Protein AF-A0A6H9XEW0-F1 (afdb_monomer_lite)

Foldseek 3Di:
DPVLLVLLQVLLVVLVVVVVCCVVPVDAFPPPNPVRRVVVVVLVVLSVLLSVLSVVLSPDDPPDPCNVVSLLSSLVSLQVSLVVQCVVCVVPVVVDDVVSNVSSVCSNVSSVVSVVVVVVVPDPPPPPD

Sequence (129 aa):
MCIRKALLVGTDLGLLGYWTLSLIGVITVGAHDATLHTWNWSFVPLDLAAIILGLAWSFTPQRHQLSQPLQITALAFTHAAGLMAISFFAQQPAEWGISWWLVNLWLMLLPIGLATHQFLCLRPAGEQK

pLDDT: mean 88.35, std 12.41, range [38.09, 97.38]

Structure (mmCIF, N/CA/C/O backbone):
data_AF-A0A6H9XEW0-F1
#
_entry.id   AF-A0A6H9XEW0-F1
#
loop_
_atom_site.group_PDB
_atom_site.id
_atom_site.type_symbol
_atom_site.label_atom_id
_atom_site.label_alt_id
_atom_site.label_comp_id
_atom_site.label_asym_id
_atom_site.label_entity_id
_atom_site.label_seq_id
_atom_site.pdbx_PDB_ins_code
_atom_site.Cartn_x
_atom_site.Cartn_y
_atom_site.Cartn_z
_atom_site.occupancy
_atom_site.B_iso_or_equiv
_atom_site.auth_seq_id
_atom_site.auth_comp_id
_atom_site.auth_asym_id
_atom_site.auth_atom_id
_atom_site.pdbx_PDB_model_num
ATOM 1 N N . MET A 1 1 ? -21.114 -1.798 5.024 1.00 57.69 1 MET A N 1
ATOM 2 C CA . MET A 1 1 ? -19.729 -1.537 5.488 1.00 57.69 1 MET A CA 1
ATOM 3 C C . MET A 1 1 ? -19.562 -0.039 5.701 1.00 57.69 1 MET A C 1
ATOM 5 O O . MET A 1 1 ? -20.074 0.717 4.889 1.00 57.69 1 MET A O 1
ATOM 9 N N . CYS A 1 2 ? -18.886 0.405 6.765 1.00 78.62 2 CYS A N 1
ATOM 10 C CA . CYS A 1 2 ? -18.501 1.817 6.895 1.00 78.62 2 CYS A CA 1
ATOM 11 C C . CYS A 1 2 ? -17.526 2.172 5.756 1.00 78.62 2 CYS A C 1
ATOM 13 O O . CYS A 1 2 ? -16.656 1.355 5.450 1.00 78.62 2 CYS A O 1
ATOM 15 N N . ILE A 1 3 ? -17.645 3.357 5.147 1.00 85.19 3 ILE A N 1
ATOM 16 C CA . ILE A 1 3 ? -16.851 3.765 3.969 1.00 85.19 3 ILE A CA 1
ATOM 17 C C . ILE A 1 3 ? -15.336 3.583 4.172 1.00 85.19 3 ILE A C 1
ATOM 19 O O . ILE A 1 3 ? -14.635 3.139 3.273 1.00 85.19 3 ILE A O 1
ATOM 23 N N . ARG A 1 4 ? -14.846 3.797 5.400 1.00 84.81 4 ARG A N 1
ATOM 24 C CA . ARG A 1 4 ? -13.438 3.605 5.790 1.00 84.81 4 ARG A CA 1
ATOM 25 C C . ARG A 1 4 ? -12.965 2.156 5.640 1.00 84.81 4 ARG A C 1
ATOM 27 O O . ARG A 1 4 ? -11.872 1.918 5.145 1.00 84.81 4 ARG A O 1
ATOM 34 N N . LYS A 1 5 ? -13.799 1.195 6.057 1.00 86.94 5 LYS A N 1
ATOM 35 C CA . LYS A 1 5 ? -13.507 -0.238 5.904 1.00 86.94 5 LYS A CA 1
ATOM 36 C C . LYS A 1 5 ? -13.511 -0.630 4.430 1.00 86.94 5 LYS A C 1
ATOM 38 O O . LYS A 1 5 ? -12.626 -1.354 4.006 1.00 86.94 5 LYS A O 1
ATOM 43 N N . ALA A 1 6 ? -14.467 -0.112 3.656 1.00 89.88 6 ALA A N 1
ATOM 44 C CA . ALA A 1 6 ? -14.538 -0.383 2.222 1.00 89.88 6 ALA A CA 1
ATOM 45 C C . ALA A 1 6 ? -13.296 0.131 1.474 1.00 89.88 6 ALA A C 1
ATOM 47 O O . ALA A 1 6 ? -12.739 -0.591 0.657 1.00 89.88 6 ALA A O 1
ATOM 48 N N . LEU A 1 7 ? -12.832 1.343 1.794 1.00 93.31 7 LEU A N 1
ATOM 49 C CA . LEU A 1 7 ? -11.634 1.928 1.191 1.00 93.31 7 LEU A CA 1
ATOM 50 C C . LEU A 1 7 ? -10.355 1.143 1.517 1.00 93.31 7 LEU A C 1
ATOM 52 O O . LEU A 1 7 ? -9.552 0.893 0.619 1.00 93.31 7 LEU A O 1
ATOM 56 N N . LEU A 1 8 ? -10.172 0.739 2.781 1.00 92.38 8 LEU A N 1
ATOM 57 C CA . LEU A 1 8 ? -8.993 -0.036 3.168 1.00 92.38 8 LEU A CA 1
ATOM 58 C C . LEU A 1 8 ? -9.021 -1.435 2.544 1.00 92.38 8 LEU A C 1
ATOM 60 O O . LEU A 1 8 ? -8.062 -1.812 1.891 1.00 92.38 8 LEU A O 1
ATOM 64 N N . VAL A 1 9 ? -10.154 -2.143 2.618 1.00 94.19 9 VAL A N 1
ATOM 65 C CA . VAL A 1 9 ? -10.303 -3.465 1.984 1.00 94.19 9 VAL A CA 1
ATOM 66 C C . VAL A 1 9 ? -10.102 -3.384 0.471 1.00 94.19 9 VAL A C 1
ATOM 68 O O . VAL A 1 9 ? -9.452 -4.248 -0.102 1.00 94.19 9 VAL A O 1
ATOM 71 N N . GLY A 1 10 ? -10.621 -2.348 -0.192 1.00 95.69 10 GLY A N 1
ATOM 72 C CA . GLY A 1 10 ? -10.372 -2.136 -1.620 1.00 95.69 10 GLY A CA 1
ATOM 73 C C . GLY A 1 10 ? -8.884 -1.953 -1.933 1.00 95.69 10 GLY A C 1
ATOM 74 O O . GLY A 1 10 ? -8.400 -2.476 -2.933 1.00 95.69 10 GLY A O 1
ATOM 75 N N . THR A 1 11 ? -8.153 -1.269 -1.051 1.00 95.88 11 THR A N 1
ATOM 76 C CA . THR A 1 11 ? -6.697 -1.096 -1.160 1.00 95.88 11 THR A CA 1
ATOM 77 C C . THR A 1 11 ? -5.962 -2.422 -0.938 1.00 95.88 11 THR A C 1
ATOM 79 O O . THR A 1 11 ? -5.121 -2.788 -1.757 1.00 95.88 11 THR A O 1
ATOM 82 N N . ASP A 1 12 ? -6.337 -3.186 0.092 1.00 95.94 12 ASP A N 1
ATOM 83 C CA . ASP A 1 12 ? -5.765 -4.503 0.405 1.00 95.94 12 ASP A CA 1
ATOM 84 C C . ASP A 1 12 ? -5.967 -5.497 -0.750 1.00 95.94 12 ASP A C 1
ATOM 86 O O . ASP A 1 12 ? -5.046 -6.213 -1.141 1.00 95.94 12 ASP A O 1
ATOM 90 N N . LEU A 1 13 ? -7.164 -5.516 -1.347 1.00 96.31 13 LEU A N 1
ATOM 91 C CA . LEU A 1 13 ? -7.467 -6.345 -2.516 1.00 96.31 13 LEU A CA 1
ATOM 92 C C . LEU A 1 13 ? -6.669 -5.911 -3.751 1.00 96.31 13 LEU A C 1
ATOM 94 O O . LEU A 1 13 ? -6.247 -6.763 -4.531 1.00 96.31 13 LEU A O 1
ATOM 98 N N . GLY A 1 14 ? -6.438 -4.607 -3.921 1.00 95.50 14 GLY A N 1
ATOM 99 C CA . GLY A 1 14 ? -5.577 -4.073 -4.976 1.00 95.50 14 GLY A CA 1
ATOM 100 C C . GLY A 1 14 ? -4.128 -4.546 -4.837 1.00 95.50 14 GLY A C 1
ATOM 101 O O . GLY A 1 14 ? -3.559 -5.045 -5.807 1.00 95.50 14 GLY A O 1
ATOM 102 N N . LEU A 1 15 ? -3.558 -4.461 -3.630 1.00 95.56 15 LEU A N 1
ATOM 103 C CA . LEU A 1 15 ? -2.213 -4.967 -3.331 1.00 95.56 15 LEU A CA 1
ATOM 104 C C . LEU A 1 15 ? -2.118 -6.481 -3.533 1.00 95.56 15 LEU A C 1
ATOM 106 O O . LEU A 1 15 ? -1.187 -6.966 -4.174 1.00 95.56 15 LEU A O 1
ATOM 110 N N . LEU A 1 16 ? -3.104 -7.237 -3.045 1.00 96.19 16 LEU A N 1
ATOM 111 C CA . LEU A 1 16 ? -3.146 -8.685 -3.236 1.00 96.19 16 LEU A CA 1
ATOM 112 C C . LEU A 1 16 ? -3.223 -9.052 -4.725 1.00 96.19 16 LEU A C 1
ATOM 114 O O . LEU A 1 16 ? -2.540 -9.974 -5.172 1.00 96.19 16 LEU A O 1
ATOM 118 N N . GLY A 1 17 ? -4.018 -8.315 -5.503 1.00 96.25 17 GLY A N 1
ATOM 119 C CA . GLY A 1 17 ? -4.101 -8.462 -6.954 1.00 96.25 17 GLY A CA 1
ATOM 120 C C . GLY A 1 17 ? -2.766 -8.178 -7.639 1.00 96.25 17 GLY A C 1
ATOM 121 O O . GLY A 1 17 ? -2.306 -9.000 -8.430 1.00 96.25 17 GLY A O 1
ATOM 122 N N . TYR A 1 18 ? -2.106 -7.071 -7.291 1.00 95.12 18 TYR A N 1
ATOM 123 C CA . TYR A 1 18 ? -0.773 -6.729 -7.792 1.00 95.12 18 TYR A CA 1
ATOM 124 C C . TYR A 1 18 ? 0.247 -7.843 -7.530 1.00 95.12 18 TYR A C 1
ATOM 126 O O . TYR A 1 18 ? 0.928 -8.285 -8.458 1.00 95.12 18 TYR A O 1
ATOM 134 N N . TRP A 1 19 ? 0.314 -8.347 -6.296 1.00 96.31 19 TRP A N 1
ATOM 135 C CA . TRP A 1 19 ? 1.245 -9.414 -5.934 1.00 96.31 19 TRP A CA 1
ATOM 136 C C . TRP A 1 19 ? 0.912 -10.740 -6.604 1.00 96.31 19 TRP A C 1
ATOM 138 O O . TRP A 1 19 ? 1.820 -11.442 -7.037 1.00 96.31 19 TRP A O 1
ATOM 148 N N . THR A 1 20 ? -0.373 -11.058 -6.767 1.00 95.75 20 THR A N 1
ATOM 149 C CA . THR A 1 20 ? -0.806 -12.253 -7.503 1.00 95.75 20 THR A CA 1
ATOM 150 C C . THR A 1 20 ? -0.364 -12.177 -8.962 1.00 95.75 20 THR A C 1
ATOM 152 O O . THR A 1 20 ? 0.235 -13.123 -9.465 1.00 95.75 20 THR A O 1
ATOM 155 N N . LEU A 1 21 ? -0.602 -11.042 -9.629 1.00 95.50 21 LEU A N 1
ATOM 156 C CA . LEU A 1 21 ? -0.182 -10.809 -11.015 1.00 95.50 21 LEU A CA 1
ATOM 157 C C . LEU A 1 21 ? 1.344 -10.787 -11.162 1.00 95.50 21 LEU A C 1
ATOM 159 O O . LEU A 1 21 ? 1.863 -11.247 -12.179 1.00 95.50 21 LEU A O 1
ATOM 163 N N . SER A 1 22 ? 2.056 -10.290 -10.151 1.00 93.00 22 SER A N 1
ATOM 164 C CA . SER A 1 22 ? 3.520 -10.285 -10.122 1.00 93.00 22 SER A CA 1
ATOM 165 C C . SER A 1 22 ? 4.098 -11.688 -9.944 1.00 93.00 22 SER A C 1
ATOM 167 O O . SER A 1 22 ? 5.040 -12.063 -10.637 1.00 93.00 22 SER A O 1
ATOM 169 N N . LEU A 1 23 ? 3.490 -12.502 -9.077 1.00 92.81 23 LEU A N 1
ATOM 170 C CA . LEU A 1 23 ? 3.903 -13.881 -8.817 1.00 92.81 23 LEU A CA 1
ATOM 171 C C . LEU A 1 23 ? 3.755 -14.777 -10.053 1.00 92.81 23 LEU A C 1
ATOM 173 O O . LEU A 1 23 ? 4.615 -15.615 -10.304 1.00 92.81 23 LEU A O 1
ATOM 177 N N . ILE A 1 24 ? 2.685 -14.595 -10.834 1.00 94.69 24 ILE A N 1
ATOM 178 C CA . ILE A 1 24 ? 2.465 -15.346 -12.082 1.00 94.69 24 ILE A CA 1
ATOM 179 C C . ILE A 1 24 ? 3.211 -14.750 -13.289 1.00 94.69 24 ILE A C 1
ATOM 181 O O . ILE A 1 24 ? 3.063 -15.252 -14.401 1.00 94.69 24 ILE A O 1
ATOM 185 N N . GLY A 1 25 ? 3.988 -13.679 -13.094 1.00 90.69 25 GLY A N 1
ATOM 186 C CA . GLY A 1 25 ? 4.802 -13.055 -14.140 1.00 90.69 25 GLY A CA 1
ATOM 187 C C . GLY A 1 25 ? 4.029 -12.206 -15.154 1.00 90.69 25 GLY A C 1
ATOM 188 O O . GLY A 1 25 ? 4.565 -11.898 -16.213 1.00 90.69 25 GLY A O 1
ATOM 189 N N . VAL A 1 26 ? 2.782 -11.816 -14.863 1.00 93.25 26 VAL A N 1
ATOM 190 C CA . VAL A 1 26 ? 2.005 -10.902 -15.727 1.00 93.25 26 VAL A CA 1
ATOM 191 C C . VAL A 1 26 ? 2.474 -9.459 -15.557 1.00 93.25 26 VAL A C 1
ATOM 193 O O . VAL A 1 26 ? 2.568 -8.716 -16.531 1.00 93.25 26 VAL A O 1
ATOM 196 N N . ILE A 1 27 ? 2.777 -9.060 -14.321 1.00 89.25 27 ILE A N 1
ATOM 197 C CA . ILE A 1 27 ? 3.413 -7.778 -14.015 1.00 89.25 27 ILE A CA 1
ATOM 198 C C . ILE A 1 27 ? 4.840 -8.078 -13.571 1.00 89.25 27 ILE A C 1
ATOM 200 O O . ILE A 1 27 ? 5.066 -8.910 -12.701 1.00 89.25 27 ILE A O 1
ATOM 204 N N . THR A 1 28 ? 5.833 -7.426 -14.164 1.00 87.38 28 THR A N 1
ATOM 205 C CA . THR A 1 28 ? 7.226 -7.610 -13.747 1.00 87.38 28 THR A CA 1
ATOM 206 C C . THR A 1 28 ? 7.918 -6.266 -13.690 1.00 87.38 28 THR A C 1
ATOM 208 O O . THR A 1 28 ? 8.063 -5.577 -14.698 1.00 87.38 28 THR A O 1
ATOM 211 N N . VAL A 1 29 ? 8.349 -5.895 -12.489 1.00 85.62 29 VAL A N 1
ATOM 212 C CA . VAL A 1 29 ? 9.165 -4.708 -12.245 1.00 85.62 29 VAL A CA 1
ATOM 213 C C . VAL A 1 29 ? 10.629 -5.135 -12.293 1.00 85.62 29 VAL A C 1
ATOM 215 O O . VAL A 1 29 ? 11.013 -6.079 -11.607 1.00 85.62 29 VAL A O 1
ATOM 218 N N . GLY A 1 30 ? 11.436 -4.476 -13.128 1.00 83.44 30 GLY A N 1
ATOM 219 C CA . GLY A 1 30 ? 12.852 -4.824 -13.285 1.00 83.44 30 GLY A CA 1
ATOM 220 C C . GLY A 1 30 ? 13.110 -6.114 -14.070 1.00 83.44 30 GLY A C 1
ATOM 221 O O . GLY A 1 30 ? 14.041 -6.840 -13.750 1.00 83.44 30 GLY A O 1
ATOM 222 N N . ALA A 1 31 ? 12.330 -6.411 -15.117 1.00 81.81 31 ALA A N 1
ATOM 223 C CA . ALA A 1 31 ? 12.519 -7.626 -15.931 1.00 81.81 31 ALA A CA 1
ATOM 224 C C . ALA A 1 31 ? 13.953 -7.797 -16.486 1.00 81.81 31 ALA A C 1
ATOM 226 O O . ALA A 1 31 ? 14.422 -8.920 -16.659 1.00 81.81 31 ALA A O 1
ATOM 227 N N . HIS A 1 32 ? 14.657 -6.688 -16.734 1.00 86.56 32 HIS A N 1
ATOM 228 C CA . HIS A 1 32 ? 16.056 -6.666 -17.182 1.00 86.56 32 HIS A CA 1
ATOM 229 C C . HIS A 1 32 ? 17.016 -6.055 -16.147 1.00 86.56 32 HIS A C 1
ATOM 231 O O . HIS A 1 32 ? 18.202 -5.905 -16.430 1.00 86.56 32 HIS A O 1
ATOM 237 N N . ASP A 1 33 ? 16.518 -5.719 -14.955 1.00 88.88 33 ASP A N 1
ATOM 238 C CA . ASP A 1 33 ? 17.286 -5.112 -13.869 1.00 88.88 33 ASP A CA 1
ATOM 239 C C . ASP A 1 33 ? 17.042 -5.890 -12.569 1.00 88.88 33 ASP A C 1
ATOM 241 O O . ASP A 1 33 ? 16.033 -5.717 -11.880 1.00 88.88 33 ASP A O 1
ATOM 245 N N . ALA A 1 34 ? 18.002 -6.751 -12.228 1.00 90.38 34 ALA A N 1
ATOM 246 C CA . ALA A 1 34 ? 17.943 -7.595 -11.039 1.00 90.38 34 ALA A CA 1
ATOM 247 C C . ALA A 1 34 ? 17.901 -6.788 -9.729 1.00 90.38 34 ALA A C 1
ATOM 249 O O . ALA A 1 34 ? 17.302 -7.243 -8.748 1.00 90.38 34 ALA A O 1
ATOM 250 N N . THR A 1 35 ? 18.502 -5.595 -9.707 1.00 90.00 35 THR A N 1
ATOM 251 C CA . THR A 1 35 ? 18.469 -4.703 -8.543 1.00 90.00 35 THR A CA 1
ATOM 252 C C . THR A 1 35 ? 17.056 -4.187 -8.348 1.00 90.00 35 THR A C 1
ATOM 254 O O . THR A 1 35 ? 16.509 -4.294 -7.251 1.00 90.00 35 THR A O 1
ATOM 257 N N . LEU A 1 36 ? 16.434 -3.704 -9.423 1.00 89.88 36 LEU A N 1
ATOM 258 C CA . LEU A 1 36 ? 15.077 -3.181 -9.376 1.00 89.88 36 LEU A CA 1
ATOM 259 C C . LEU A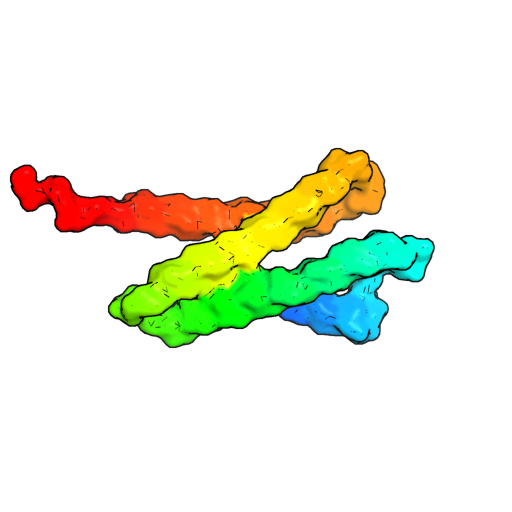 1 36 ? 14.043 -4.274 -9.068 1.00 89.88 36 LEU A C 1
ATOM 261 O O . LEU A 1 36 ? 13.113 -4.052 -8.293 1.00 89.88 36 LEU A O 1
ATOM 265 N N . HIS A 1 37 ? 14.242 -5.474 -9.613 1.00 91.44 37 HIS A N 1
ATOM 266 C CA . HIS A 1 37 ? 13.431 -6.642 -9.288 1.00 91.44 37 HIS A CA 1
ATOM 267 C C . HIS A 1 37 ? 13.519 -6.979 -7.793 1.00 91.44 37 HIS A C 1
ATOM 269 O O . HIS A 1 37 ? 12.499 -7.078 -7.114 1.00 91.44 37 HIS A O 1
ATOM 275 N N . THR A 1 38 ? 14.731 -7.102 -7.248 1.00 92.69 38 THR A N 1
ATOM 276 C CA . THR A 1 38 ? 14.938 -7.429 -5.827 1.00 92.69 38 THR A CA 1
ATOM 277 C C . THR A 1 38 ? 14.396 -6.334 -4.910 1.00 92.69 38 THR A C 1
ATOM 279 O O . THR A 1 38 ? 13.768 -6.638 -3.895 1.00 92.69 38 THR A O 1
ATOM 282 N N . TRP A 1 39 ? 14.579 -5.066 -5.288 1.00 93.25 39 TRP A N 1
ATOM 283 C CA . TRP A 1 39 ? 14.005 -3.924 -4.585 1.00 93.25 39 TRP A CA 1
ATOM 284 C C . TRP A 1 39 ? 12.481 -4.028 -4.521 1.00 93.25 39 TRP A C 1
ATOM 286 O O . TRP A 1 39 ? 11.932 -3.977 -3.426 1.00 93.25 39 TRP A O 1
ATOM 296 N N . ASN A 1 40 ? 11.802 -4.273 -5.645 1.00 94.00 40 ASN A N 1
ATOM 297 C CA . ASN A 1 40 ? 10.351 -4.440 -5.658 1.00 94.00 40 ASN A CA 1
ATOM 298 C C . ASN A 1 40 ? 9.913 -5.613 -4.771 1.00 94.00 40 ASN A C 1
ATOM 300 O O . ASN A 1 40 ? 9.064 -5.447 -3.904 1.00 94.00 40 ASN A O 1
ATOM 304 N N . TRP A 1 41 ? 10.535 -6.784 -4.915 1.00 94.00 41 TRP A N 1
ATOM 305 C CA . TRP A 1 41 ? 10.191 -7.971 -4.122 1.00 94.00 41 TRP A CA 1
ATOM 306 C C . TRP A 1 41 ? 10.437 -7.810 -2.616 1.00 94.00 41 TRP A C 1
ATOM 308 O O . TRP A 1 41 ? 9.794 -8.494 -1.819 1.00 94.00 41 TRP A O 1
ATOM 318 N N . SER A 1 42 ? 11.295 -6.874 -2.202 1.00 95.25 42 SER A N 1
ATOM 319 C CA . SER A 1 42 ? 11.473 -6.542 -0.783 1.00 95.25 42 SER A CA 1
ATOM 320 C C . SER A 1 42 ? 10.219 -5.948 -0.123 1.00 95.25 42 SER A C 1
ATOM 322 O O . SER A 1 42 ? 10.110 -5.991 1.101 1.00 95.25 42 SER A O 1
ATOM 324 N N . PHE A 1 43 ? 9.241 -5.473 -0.907 1.00 94.50 43 PHE A N 1
ATOM 325 C CA . PHE A 1 43 ? 7.960 -4.964 -0.404 1.00 94.50 43 PHE A CA 1
ATOM 326 C C . PHE A 1 43 ? 6.965 -6.071 -0.041 1.00 94.50 43 PHE A C 1
ATOM 328 O O . PHE A 1 43 ? 6.064 -5.815 0.754 1.00 94.50 43 PHE A O 1
ATOM 335 N N . VAL A 1 44 ? 7.133 -7.308 -0.536 1.00 95.38 44 VAL A N 1
ATOM 336 C CA . VAL A 1 44 ? 6.189 -8.416 -0.272 1.00 95.38 44 VAL A CA 1
ATOM 337 C C . VAL A 1 44 ? 5.883 -8.585 1.221 1.00 95.38 44 VAL A C 1
ATOM 339 O O . VAL A 1 44 ? 4.705 -8.613 1.576 1.00 95.38 44 VAL A O 1
ATOM 342 N N . PRO A 1 45 ? 6.875 -8.680 2.132 1.00 96.06 45 PRO A N 1
ATOM 343 C CA . PRO A 1 45 ? 6.584 -8.892 3.548 1.00 96.06 45 PRO A CA 1
ATOM 344 C C . PRO A 1 45 ? 5.814 -7.721 4.172 1.00 96.06 45 PRO A C 1
ATOM 346 O O . PRO A 1 45 ? 4.947 -7.936 5.019 1.00 96.06 45 PRO A O 1
ATOM 349 N N . LEU A 1 46 ? 6.118 -6.492 3.746 1.00 96.19 46 LEU A N 1
ATOM 350 C CA . LEU A 1 46 ? 5.471 -5.277 4.231 1.00 96.19 46 LEU A CA 1
ATOM 351 C C . LEU A 1 46 ? 4.013 -5.201 3.766 1.00 96.19 46 LEU A C 1
ATOM 353 O O . LEU A 1 46 ? 3.119 -4.979 4.582 1.00 96.19 46 LEU A O 1
ATOM 357 N N . ASP A 1 47 ? 3.772 -5.429 2.478 1.00 96.56 47 ASP A N 1
ATOM 358 C CA . ASP A 1 47 ? 2.438 -5.360 1.885 1.00 96.56 47 ASP A CA 1
ATOM 359 C C . ASP A 1 47 ? 1.546 -6.493 2.390 1.00 96.56 47 ASP A C 1
ATOM 361 O O . ASP A 1 47 ? 0.382 -6.268 2.714 1.00 96.56 47 ASP A O 1
ATOM 365 N N . LEU A 1 48 ? 2.087 -7.706 2.543 1.00 96.62 48 LEU A N 1
ATOM 366 C CA . LEU A 1 48 ? 1.349 -8.810 3.155 1.00 96.62 48 LEU A CA 1
ATOM 367 C C . LEU A 1 48 ? 0.987 -8.506 4.610 1.00 96.62 48 LEU A C 1
ATOM 369 O O . LEU A 1 48 ? -0.137 -8.790 5.024 1.00 96.62 48 LEU A O 1
ATOM 373 N N . ALA A 1 49 ? 1.891 -7.897 5.383 1.00 97.12 49 ALA A N 1
ATOM 374 C CA . ALA A 1 49 ? 1.570 -7.452 6.735 1.00 97.12 49 ALA A CA 1
ATOM 375 C C . ALA A 1 49 ? 0.454 -6.393 6.728 1.00 97.12 49 ALA A C 1
ATOM 377 O O . ALA A 1 49 ? -0.485 -6.508 7.519 1.00 97.12 49 ALA A O 1
ATOM 378 N N . ALA A 1 50 ? 0.503 -5.418 5.812 1.00 96.38 50 ALA A N 1
ATOM 379 C CA . ALA A 1 50 ? -0.549 -4.416 5.640 1.00 96.38 50 ALA A CA 1
ATOM 380 C C . ALA A 1 50 ? -1.913 -5.069 5.357 1.00 96.38 50 ALA A C 1
ATOM 382 O O . ALA A 1 50 ? -2.872 -4.811 6.086 1.00 96.38 50 ALA A O 1
ATOM 383 N N . ILE A 1 51 ? -1.966 -5.986 4.382 1.00 97.00 51 ILE A N 1
ATOM 384 C CA . ILE A 1 51 ? -3.176 -6.720 3.980 1.00 97.00 51 ILE A CA 1
ATOM 385 C C . ILE A 1 51 ? -3.740 -7.531 5.149 1.00 97.00 51 ILE A C 1
ATOM 387 O O . ILE A 1 51 ? -4.932 -7.454 5.448 1.00 97.00 51 ILE A O 1
ATOM 391 N N . ILE A 1 52 ? -2.902 -8.316 5.833 1.00 96.62 52 ILE A N 1
ATOM 392 C CA . ILE A 1 52 ? -3.345 -9.172 6.942 1.00 96.62 52 ILE A CA 1
ATOM 393 C C . ILE A 1 52 ? -3.941 -8.315 8.062 1.00 96.62 52 ILE A C 1
ATOM 395 O O . ILE A 1 52 ? -5.017 -8.632 8.572 1.00 96.62 52 ILE A O 1
ATOM 399 N N . LEU A 1 53 ? -3.279 -7.216 8.426 1.00 96.06 53 LEU A N 1
ATOM 400 C CA . LEU A 1 53 ? -3.747 -6.309 9.472 1.00 96.06 53 LEU A CA 1
ATOM 401 C C . LEU A 1 53 ? -5.023 -5.562 9.061 1.00 96.06 53 LEU A C 1
ATOM 403 O O . LEU A 1 53 ? -5.942 -5.437 9.876 1.00 96.06 53 LEU A O 1
ATOM 407 N N . GLY A 1 54 ? -5.107 -5.099 7.812 1.00 94.12 54 GLY A N 1
ATOM 408 C CA . GLY A 1 54 ? -6.269 -4.400 7.259 1.00 94.12 54 GLY A CA 1
ATOM 409 C C . GLY A 1 54 ? -7.513 -5.284 7.228 1.00 94.12 54 GLY A C 1
ATOM 410 O O . GLY A 1 54 ? -8.574 -4.903 7.742 1.00 94.12 54 GLY A O 1
ATOM 411 N N . LEU A 1 55 ? -7.366 -6.522 6.750 1.00 94.75 55 LEU A N 1
ATOM 412 C CA . LEU A 1 55 ? -8.425 -7.528 6.765 1.00 94.75 55 LEU A CA 1
ATOM 413 C C . LEU A 1 55 ? -8.804 -7.930 8.195 1.00 94.75 55 LEU A C 1
ATOM 415 O O . LEU A 1 55 ? -9.991 -7.930 8.528 1.00 94.75 55 LEU A O 1
ATOM 419 N N . ALA A 1 56 ? -7.829 -8.200 9.070 1.00 94.00 56 ALA A N 1
ATOM 420 C CA . ALA A 1 56 ? -8.089 -8.528 10.474 1.00 94.00 56 ALA A CA 1
ATOM 421 C C . ALA A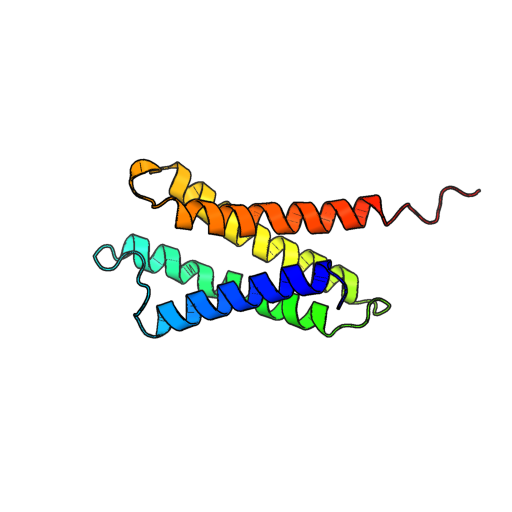 1 56 ? -8.887 -7.418 11.176 1.00 94.00 56 ALA A C 1
ATOM 423 O O . ALA A 1 56 ? -9.872 -7.689 11.871 1.00 94.00 56 ALA A O 1
ATOM 424 N N . TRP A 1 57 ? -8.530 -6.152 10.949 1.00 93.81 57 TRP A N 1
ATOM 425 C CA . TRP A 1 57 ? -9.297 -5.013 11.444 1.00 93.81 57 TRP A CA 1
ATOM 426 C C . TRP A 1 57 ? -10.713 -4.948 10.846 1.00 93.81 57 TRP A C 1
ATOM 428 O O . TRP A 1 57 ? -11.682 -4.669 11.559 1.00 93.81 57 TRP A O 1
ATOM 438 N N . SER A 1 58 ? -10.868 -5.238 9.553 1.00 90.81 58 SER A N 1
ATOM 439 C CA . SER A 1 58 ? -12.167 -5.229 8.872 1.00 90.81 58 SER A CA 1
ATOM 440 C C . SER A 1 58 ? -13.165 -6.203 9.510 1.00 90.81 58 SER A C 1
ATOM 442 O O . SER A 1 58 ? -14.317 -5.818 9.756 1.00 90.81 58 SER A O 1
ATOM 444 N N . PHE A 1 59 ? -12.708 -7.401 9.884 1.00 90.81 59 PHE A N 1
ATOM 445 C CA . PHE A 1 59 ? -13.509 -8.410 10.591 1.00 90.81 59 PHE A CA 1
ATOM 446 C C . PHE A 1 59 ? -13.651 -8.148 12.096 1.00 90.81 59 PHE A C 1
ATOM 448 O O . PHE A 1 59 ? -14.558 -8.683 12.733 1.00 90.81 59 PHE A O 1
ATOM 455 N N . THR A 1 60 ? -12.810 -7.291 12.674 1.00 90.69 60 THR A N 1
ATOM 456 C CA . THR A 1 60 ? -12.876 -6.952 14.097 1.00 90.69 60 THR A CA 1
ATOM 457 C C . THR A 1 60 ? -14.053 -5.996 14.387 1.00 90.69 60 THR A C 1
ATOM 459 O O . THR A 1 60 ? -14.219 -4.971 13.704 1.00 90.69 60 THR A O 1
ATOM 462 N N . PRO A 1 61 ? -14.890 -6.283 15.407 1.00 88.19 61 PRO A N 1
ATOM 463 C CA . PRO A 1 61 ? -15.949 -5.375 15.841 1.00 88.19 61 PRO A CA 1
ATOM 464 C C . PRO A 1 61 ? -15.392 -4.037 16.334 1.00 88.19 61 PRO A C 1
ATOM 466 O O . PRO A 1 61 ? -14.400 -3.998 17.054 1.00 88.19 61 PRO A O 1
ATOM 469 N N . GLN A 1 62 ? -16.079 -2.931 16.037 1.00 81.12 62 GLN A N 1
ATOM 470 C CA . GLN A 1 62 ? -15.593 -1.578 16.356 1.00 81.12 62 GLN A CA 1
ATOM 471 C C . GLN A 1 62 ? -15.346 -1.339 17.859 1.00 81.12 62 GLN A C 1
ATOM 473 O O . GLN A 1 62 ? -14.503 -0.528 18.224 1.00 81.12 62 GLN A O 1
ATOM 478 N N . ARG A 1 63 ? -16.093 -2.029 18.733 1.00 84.25 63 ARG A N 1
ATOM 479 C CA . ARG A 1 63 ? -15.960 -1.930 20.198 1.00 84.25 63 ARG A CA 1
ATOM 480 C C . ARG A 1 63 ? -14.880 -2.848 20.779 1.00 84.25 63 ARG A C 1
ATOM 482 O O . ARG A 1 63 ? -14.663 -2.835 21.984 1.00 84.25 63 ARG A O 1
ATOM 489 N N . HIS A 1 64 ? -14.232 -3.664 19.952 1.00 90.00 64 HIS A N 1
ATOM 490 C CA . HIS A 1 64 ? -13.191 -4.571 20.408 1.00 90.00 64 HIS A CA 1
ATOM 491 C C . HIS A 1 64 ? -11.906 -3.795 20.725 1.00 90.00 64 HIS A C 1
ATOM 493 O O . HIS A 1 64 ? -11.487 -2.936 19.950 1.00 90.00 64 HIS A O 1
ATOM 499 N N . GLN A 1 65 ? -11.245 -4.140 21.831 1.00 89.19 65 GLN A N 1
ATOM 500 C CA . GLN A 1 65 ? -10.031 -3.465 22.310 1.00 89.19 65 GLN A CA 1
ATOM 501 C C . GLN A 1 65 ? -8.879 -3.453 21.289 1.00 89.19 65 GLN A C 1
ATOM 503 O O . GLN A 1 65 ? -8.106 -2.502 21.237 1.00 89.19 65 GLN A O 1
ATOM 508 N N . LEU A 1 66 ? -8.799 -4.472 20.423 1.00 90.75 66 LEU A N 1
ATOM 509 C CA . LEU A 1 66 ? -7.782 -4.551 19.365 1.00 90.75 66 LEU A CA 1
ATOM 510 C C . LEU A 1 66 ? -8.152 -3.780 18.091 1.00 90.75 66 LEU A C 1
ATOM 512 O O . LEU A 1 66 ? -7.312 -3.645 17.208 1.00 90.75 66 LEU A O 1
ATOM 516 N N . SER A 1 67 ? -9.376 -3.251 17.977 1.00 88.81 67 SER A N 1
ATOM 517 C CA . SER A 1 67 ? -9.825 -2.570 16.758 1.00 88.81 67 SER A CA 1
ATOM 518 C C . SER A 1 67 ? -8.954 -1.357 16.430 1.00 88.81 67 SER A C 1
ATOM 520 O O . SER A 1 67 ? -8.588 -1.173 15.276 1.00 88.81 67 SER A O 1
ATOM 522 N N . GLN A 1 68 ? -8.625 -0.513 17.412 1.00 89.12 68 GLN A N 1
ATOM 523 C CA . GLN A 1 68 ? -7.789 0.661 17.146 1.00 89.12 68 GLN A CA 1
ATOM 524 C C . GLN A 1 68 ? -6.321 0.312 16.866 1.00 89.12 68 GLN A C 1
ATOM 526 O O . GLN A 1 68 ? -5.810 0.801 15.859 1.00 89.12 68 GLN A O 1
ATOM 531 N N . PRO A 1 69 ? -5.647 -0.536 17.672 1.00 91.94 69 PRO A N 1
ATOM 532 C CA . PRO A 1 69 ? -4.284 -0.964 17.368 1.00 91.94 69 PRO A CA 1
ATOM 533 C C . PRO A 1 69 ? -4.151 -1.581 15.973 1.00 91.94 69 PRO A C 1
ATOM 535 O O . PRO A 1 69 ? -3.335 -1.109 15.190 1.00 91.94 69 PRO A O 1
ATOM 538 N N . LEU A 1 70 ? -5.008 -2.551 15.620 1.00 93.00 70 LEU A N 1
ATOM 539 C CA . LEU A 1 70 ? -4.975 -3.200 14.302 1.00 93.00 70 LEU A CA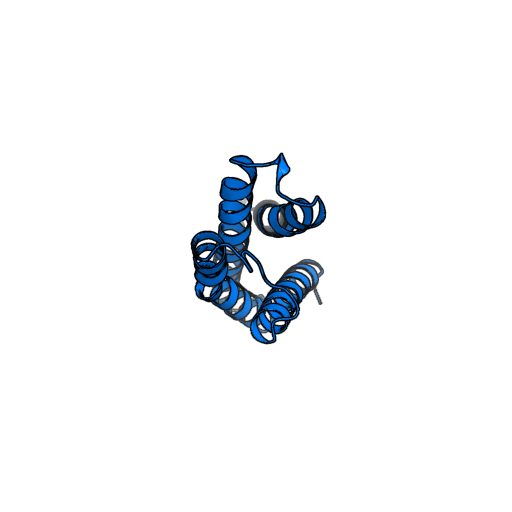 1
ATOM 540 C C . LEU A 1 70 ? -5.141 -2.190 13.167 1.00 93.00 70 LEU A C 1
ATOM 542 O O . LEU A 1 70 ? -4.417 -2.246 12.178 1.00 93.00 70 LEU A O 1
ATOM 546 N N . GLN A 1 71 ? -6.064 -1.240 13.331 1.00 92.62 71 GLN A N 1
ATOM 547 C CA . GLN A 1 71 ? -6.278 -0.188 12.351 1.00 92.62 71 GLN A CA 1
ATOM 548 C C . GLN A 1 71 ? -5.039 0.686 12.163 1.00 92.62 71 GLN A C 1
ATOM 550 O O . GLN A 1 71 ? -4.615 0.904 11.035 1.00 92.62 71 GLN A O 1
ATOM 555 N N . ILE A 1 72 ? -4.467 1.204 13.250 1.00 93.00 72 ILE A N 1
ATOM 556 C CA . ILE A 1 72 ? -3.312 2.105 13.180 1.00 93.00 72 ILE A CA 1
ATOM 557 C C . ILE A 1 72 ? -2.121 1.382 12.555 1.00 93.00 72 ILE A C 1
ATOM 559 O O . ILE A 1 72 ? -1.462 1.949 11.687 1.00 93.00 72 ILE A O 1
ATOM 563 N N . THR A 1 73 ? -1.875 0.127 12.936 1.00 95.44 73 THR A N 1
ATOM 564 C CA . THR A 1 73 ? -0.787 -0.662 12.355 1.00 95.44 73 THR A CA 1
ATOM 565 C C . THR A 1 73 ? -1.029 -0.926 10.867 1.00 95.44 73 THR A C 1
ATOM 567 O O . THR A 1 73 ? -0.129 -0.681 10.073 1.00 95.44 73 THR A O 1
ATOM 570 N N . ALA A 1 74 ? -2.239 -1.318 10.450 1.00 95.31 74 ALA A N 1
ATOM 571 C CA . ALA A 1 74 ? -2.562 -1.505 9.029 1.00 95.31 74 ALA A CA 1
ATOM 572 C C . ALA A 1 74 ? -2.322 -0.227 8.204 1.00 95.31 74 ALA A C 1
ATOM 574 O O . ALA A 1 74 ? -1.679 -0.256 7.152 1.00 95.31 74 ALA A O 1
ATOM 575 N N . LEU A 1 75 ? -2.793 0.916 8.714 1.00 95.69 75 LEU A N 1
ATOM 576 C CA . LEU A 1 75 ? -2.617 2.221 8.076 1.00 95.69 75 LEU A CA 1
ATOM 577 C C . LEU A 1 75 ? -1.135 2.620 7.999 1.00 95.69 75 LEU A C 1
ATOM 579 O O . LEU A 1 75 ? -0.693 3.110 6.963 1.00 95.69 75 LEU A O 1
ATOM 583 N N . ALA A 1 76 ? -0.357 2.379 9.057 1.00 96.75 76 ALA A N 1
ATOM 584 C CA . ALA A 1 76 ? 1.071 2.685 9.086 1.00 96.75 76 ALA A CA 1
ATOM 585 C C . ALA A 1 76 ? 1.867 1.858 8.066 1.00 96.75 76 ALA A C 1
ATOM 587 O O . ALA A 1 76 ? 2.689 2.419 7.346 1.00 96.75 76 ALA A O 1
ATOM 588 N N . PHE A 1 77 ? 1.597 0.553 7.961 1.00 97.38 77 PHE A N 1
ATOM 589 C CA . PHE A 1 77 ? 2.255 -0.316 6.981 1.00 97.38 77 PHE A CA 1
ATOM 590 C C . PHE A 1 77 ? 1.899 0.078 5.543 1.00 97.38 77 PHE A C 1
ATOM 592 O O . PHE A 1 77 ? 2.792 0.221 4.712 1.00 97.38 77 PHE A O 1
ATOM 599 N N . THR A 1 78 ? 0.618 0.354 5.274 1.00 97.06 78 THR A N 1
ATOM 600 C CA . THR A 1 78 ? 0.160 0.838 3.957 1.00 97.06 78 THR A CA 1
ATOM 601 C C . THR A 1 78 ? 0.844 2.158 3.581 1.00 97.06 78 THR A C 1
ATOM 603 O O . THR A 1 78 ? 1.323 2.324 2.461 1.00 97.06 78 THR A O 1
ATOM 606 N N . HIS A 1 79 ? 0.946 3.088 4.539 1.00 97.38 79 HIS A N 1
ATOM 607 C CA . HIS A 1 79 ? 1.617 4.370 4.336 1.00 97.38 79 HIS A CA 1
ATOM 608 C C . HIS A 1 79 ? 3.110 4.192 4.055 1.00 97.38 79 HIS A C 1
ATOM 610 O O . HIS A 1 79 ? 3.633 4.808 3.130 1.00 97.38 79 HIS A O 1
ATOM 616 N N . ALA A 1 80 ? 3.787 3.345 4.836 1.00 97.38 80 ALA A N 1
ATOM 617 C CA . ALA A 1 80 ? 5.207 3.067 4.672 1.00 97.38 80 ALA A CA 1
ATOM 618 C C . ALA A 1 80 ? 5.511 2.478 3.288 1.00 97.38 80 ALA A C 1
ATOM 620 O O . ALA A 1 80 ? 6.464 2.918 2.648 1.00 97.38 80 ALA A O 1
ATOM 621 N N . ALA A 1 81 ? 4.677 1.554 2.799 1.00 96.56 81 ALA A N 1
ATOM 622 C CA . ALA A 1 81 ? 4.807 0.986 1.460 1.00 96.56 81 ALA A CA 1
ATOM 623 C C . ALA A 1 81 ? 4.755 2.078 0.379 1.00 96.56 81 ALA A C 1
ATOM 625 O O . ALA A 1 81 ? 5.696 2.234 -0.401 1.00 96.56 81 ALA A O 1
ATOM 626 N N . GLY A 1 82 ? 3.706 2.908 0.394 1.00 96.38 82 GLY A N 1
ATOM 627 C CA . GLY A 1 82 ? 3.564 4.007 -0.562 1.00 96.38 82 GLY A CA 1
ATOM 628 C C . GLY A 1 82 ? 4.694 5.036 -0.467 1.00 96.38 82 GLY A C 1
ATOM 629 O O . GLY A 1 82 ? 5.254 5.440 -1.484 1.00 96.38 82 GLY A O 1
ATOM 630 N N . LEU A 1 83 ? 5.076 5.436 0.750 1.00 96.94 83 LEU A N 1
ATOM 631 C CA . LEU A 1 83 ? 6.129 6.427 0.978 1.00 96.94 83 LEU A CA 1
ATOM 632 C C . LEU A 1 83 ? 7.491 5.948 0.463 1.00 96.94 83 LEU A C 1
ATOM 634 O O . LEU A 1 83 ? 8.200 6.719 -0.188 1.00 96.94 83 LEU A O 1
ATOM 638 N N . MET A 1 84 ? 7.866 4.695 0.731 1.00 95.56 84 MET A N 1
ATOM 639 C CA . MET A 1 84 ? 9.136 4.141 0.256 1.00 95.56 84 MET A CA 1
ATOM 640 C C . MET A 1 84 ? 9.181 4.058 -1.272 1.00 95.56 84 MET A C 1
ATOM 642 O O . MET A 1 84 ? 10.187 4.444 -1.867 1.00 95.56 84 MET A O 1
ATOM 646 N N . ALA A 1 85 ? 8.088 3.635 -1.915 1.00 93.56 85 ALA A N 1
ATOM 647 C CA . ALA A 1 85 ? 7.999 3.592 -3.373 1.00 93.56 85 ALA A CA 1
ATOM 648 C C . ALA A 1 85 ? 8.097 4.993 -4.002 1.00 93.56 85 ALA A C 1
ATOM 650 O O . ALA A 1 85 ? 8.894 5.208 -4.913 1.00 93.56 85 ALA A O 1
ATOM 651 N N . ILE A 1 86 ? 7.365 5.979 -3.472 1.00 95.00 86 ILE A N 1
ATOM 652 C CA . ILE A 1 86 ? 7.433 7.371 -3.947 1.00 95.00 86 ILE A CA 1
ATOM 653 C C . ILE A 1 86 ? 8.826 7.970 -3.745 1.00 95.00 86 ILE A C 1
ATOM 655 O O . ILE A 1 86 ? 9.335 8.648 -4.636 1.00 95.00 86 ILE A O 1
ATOM 659 N N . SER A 1 87 ? 9.473 7.684 -2.614 1.00 94.06 87 SER A N 1
ATOM 660 C CA . SER A 1 87 ? 10.841 8.140 -2.337 1.00 94.06 87 SER A CA 1
ATOM 661 C C . SER A 1 87 ? 11.852 7.563 -3.333 1.00 94.06 87 SER A C 1
ATOM 663 O O . SER A 1 87 ? 12.822 8.228 -3.697 1.00 94.06 87 SER A O 1
ATOM 665 N N . PHE A 1 88 ? 11.628 6.336 -3.802 1.00 91.44 88 PHE A N 1
ATOM 666 C CA . PHE A 1 88 ? 12.442 5.716 -4.841 1.00 91.44 88 PHE A CA 1
ATOM 667 C C . PHE A 1 88 ? 12.172 6.328 -6.223 1.00 91.44 88 PHE A C 1
ATOM 669 O O . PHE A 1 88 ? 13.104 6.780 -6.885 1.00 91.44 88 PHE A O 1
ATOM 676 N N . PHE A 1 89 ? 10.906 6.446 -6.635 1.00 88.69 89 PHE A N 1
ATOM 677 C CA . PHE A 1 89 ? 10.546 7.013 -7.944 1.00 88.69 89 PHE A CA 1
ATOM 678 C C . PHE A 1 89 ? 10.951 8.480 -8.092 1.00 88.69 89 PHE A C 1
ATOM 680 O O . PHE A 1 89 ? 11.332 8.907 -9.180 1.00 88.69 89 PHE A O 1
ATOM 687 N N . ALA A 1 90 ? 10.932 9.247 -7.000 1.00 89.94 90 ALA A N 1
ATOM 688 C CA . ALA A 1 90 ? 11.353 10.645 -6.987 1.00 89.94 90 ALA A CA 1
ATOM 689 C C . ALA A 1 90 ? 12.834 10.851 -7.333 1.00 89.94 90 ALA A C 1
ATOM 691 O O . ALA A 1 90 ? 13.197 11.939 -7.772 1.00 89.94 90 ALA A O 1
ATOM 692 N N . GLN A 1 91 ? 13.679 9.827 -7.180 1.00 88.50 91 GLN A N 1
ATOM 693 C CA . GLN A 1 91 ? 15.086 9.901 -7.582 1.00 88.50 91 GLN A CA 1
ATOM 694 C C . GLN A 1 91 ? 15.258 9.785 -9.103 1.00 88.50 91 GLN A C 1
ATOM 696 O O . GLN A 1 91 ? 16.220 10.324 -9.643 1.00 88.50 91 GLN A O 1
ATOM 701 N N . GLN A 1 92 ? 14.329 9.119 -9.799 1.00 85.00 92 GLN A N 1
ATOM 702 C CA . GLN A 1 92 ? 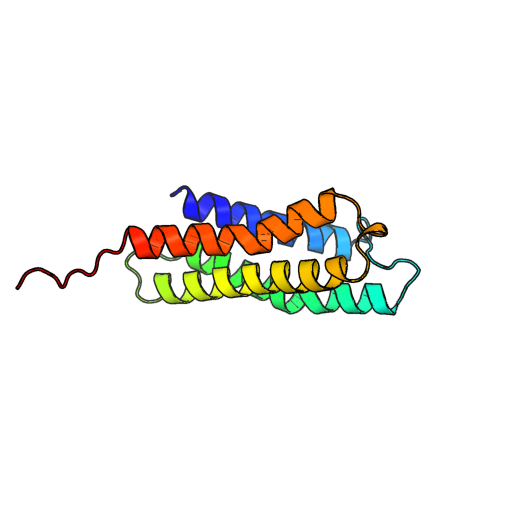14.386 8.884 -11.249 1.00 85.00 92 GLN A CA 1
ATOM 703 C C . GLN A 1 92 ? 13.009 9.085 -11.912 1.00 85.00 92 GLN A C 1
ATOM 705 O O . GLN A 1 92 ? 12.465 8.165 -12.520 1.00 85.00 92 GLN A O 1
ATOM 710 N N . PRO A 1 93 ? 12.398 10.281 -11.814 1.00 78.88 93 PRO A N 1
ATOM 711 C CA . PRO A 1 93 ? 10.977 10.474 -12.113 1.00 78.88 93 PRO A CA 1
ATOM 712 C C . PRO A 1 93 ? 10.595 10.246 -13.581 1.00 78.88 93 PRO A C 1
ATOM 714 O O . PRO A 1 93 ? 9.447 9.907 -13.858 1.00 78.88 93 PRO A O 1
ATOM 717 N N . ALA A 1 94 ? 11.539 10.407 -14.514 1.00 75.44 94 ALA A N 1
ATOM 718 C CA . ALA A 1 94 ? 11.303 10.244 -15.949 1.00 75.44 94 ALA A CA 1
ATOM 719 C C . ALA A 1 94 ? 11.115 8.779 -16.388 1.00 75.44 94 ALA A C 1
ATOM 721 O O . ALA A 1 94 ? 10.627 8.532 -17.488 1.00 75.44 94 ALA A O 1
ATOM 722 N N . GLU A 1 95 ? 11.482 7.815 -15.543 1.00 79.75 95 GLU A N 1
ATOM 723 C CA . GLU A 1 95 ? 11.454 6.387 -15.881 1.00 79.75 95 GLU A CA 1
ATOM 724 C C . GLU A 1 95 ? 10.126 5.708 -15.509 1.00 79.75 95 GLU A C 1
ATOM 726 O O . GLU A 1 95 ? 9.860 4.579 -15.923 1.00 79.75 95 GLU A O 1
ATOM 731 N N . TRP A 1 96 ? 9.258 6.400 -14.763 1.00 83.25 96 TRP A N 1
ATOM 732 C CA . TRP A 1 96 ? 8.047 5.820 -14.183 1.00 83.25 96 TRP A CA 1
ATOM 733 C C . TRP A 1 96 ? 6.778 6.347 -14.844 1.00 83.25 96 TRP A C 1
ATOM 735 O O . TRP A 1 96 ? 6.525 7.550 -14.903 1.00 83.25 96 TRP A O 1
ATOM 745 N N . GLY A 1 97 ? 5.921 5.425 -15.283 1.00 87.88 97 GLY A N 1
ATOM 746 C CA . GLY A 1 97 ? 4.597 5.765 -15.797 1.00 87.88 97 GLY A CA 1
ATOM 747 C C . GLY A 1 97 ? 3.708 6.415 -14.731 1.00 87.88 97 GLY A C 1
ATOM 748 O O . GLY A 1 97 ? 3.794 6.099 -13.544 1.00 87.88 97 GLY A O 1
ATOM 749 N N . ILE A 1 98 ? 2.792 7.290 -15.152 1.00 89.56 98 ILE A N 1
ATOM 750 C CA . ILE A 1 98 ? 1.924 8.038 -14.229 1.00 89.56 98 ILE A CA 1
ATOM 751 C C . ILE A 1 98 ? 1.029 7.138 -13.362 1.00 89.56 98 ILE A C 1
ATOM 753 O O . ILE A 1 98 ? 0.701 7.493 -12.233 1.00 89.56 98 ILE A O 1
ATOM 757 N N . SER A 1 99 ? 0.672 5.946 -13.848 1.00 90.38 99 SER A N 1
ATOM 758 C CA . SER A 1 99 ? -0.086 4.957 -13.075 1.00 90.38 99 SER A CA 1
ATOM 759 C C . SER A 1 99 ? 0.661 4.501 -11.818 1.00 90.38 99 SER A C 1
ATOM 761 O O . SER A 1 99 ? 0.041 4.374 -10.764 1.00 90.38 99 SER A O 1
ATOM 763 N N . TRP A 1 100 ? 1.985 4.327 -11.892 1.00 90.38 100 TRP A N 1
ATOM 764 C CA . TRP A 1 100 ? 2.820 3.957 -10.745 1.00 90.38 100 TRP A CA 1
ATOM 765 C C . TRP A 1 100 ? 2.823 5.043 -9.676 1.00 90.38 100 TRP A C 1
ATOM 767 O O . TRP A 1 100 ? 2.669 4.743 -8.491 1.00 90.38 100 TRP A O 1
ATOM 777 N N . TRP A 1 101 ? 2.916 6.305 -10.092 1.00 92.88 101 TRP A N 1
ATOM 778 C CA . TRP A 1 101 ? 2.789 7.447 -9.193 1.00 92.88 101 TRP A CA 1
A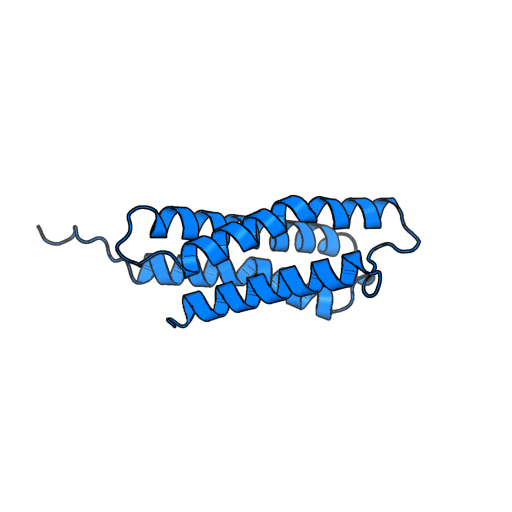TOM 779 C C . TRP A 1 101 ? 1.432 7.471 -8.498 1.00 92.88 101 TRP A C 1
ATOM 781 O O . TRP A 1 101 ? 1.375 7.564 -7.276 1.00 92.88 101 TRP A O 1
ATOM 791 N N . LEU A 1 102 ? 0.340 7.342 -9.253 1.00 94.25 102 LEU A N 1
ATOM 792 C CA . LEU A 1 102 ? -1.015 7.416 -8.704 1.00 94.25 102 LEU A CA 1
ATOM 793 C C . LEU A 1 102 ? -1.282 6.333 -7.655 1.00 94.25 102 LEU A C 1
ATOM 795 O O . LEU A 1 102 ? -1.798 6.643 -6.583 1.00 94.25 102 LEU A O 1
ATOM 799 N N . VAL A 1 103 ? -0.907 5.082 -7.934 1.00 93.81 103 VAL A N 1
ATOM 800 C CA . VAL A 1 103 ? -1.128 3.968 -7.000 1.00 93.81 103 VAL A CA 1
ATOM 801 C C . VAL A 1 103 ? -0.301 4.149 -5.726 1.00 93.81 103 VAL A C 1
ATOM 803 O O . VAL A 1 103 ? -0.831 4.004 -4.629 1.00 93.81 103 VAL A O 1
ATOM 806 N N . ASN A 1 104 ? 0.970 4.536 -5.831 1.00 95.94 104 ASN A N 1
ATOM 807 C CA . ASN A 1 104 ? 1.820 4.681 -4.646 1.00 95.94 104 ASN A CA 1
ATOM 808 C C . ASN A 1 104 ? 1.499 5.948 -3.838 1.00 95.94 104 ASN A C 1
ATOM 810 O O . ASN A 1 104 ? 1.546 5.924 -2.607 1.00 95.94 104 ASN A O 1
ATOM 814 N N . LEU A 1 105 ? 1.061 7.028 -4.496 1.00 96.56 105 LEU A N 1
ATOM 815 C CA . LEU A 1 105 ? 0.490 8.194 -3.818 1.00 96.56 105 LEU A CA 1
ATOM 816 C C . LEU A 1 105 ? -0.812 7.841 -3.099 1.00 96.56 105 LEU A C 1
ATOM 818 O O . LEU A 1 105 ? -1.036 8.328 -1.993 1.00 96.56 105 LEU A O 1
ATOM 822 N N . TRP A 1 106 ? -1.654 6.982 -3.678 1.00 96.94 106 TRP A N 1
ATOM 823 C CA . TRP A 1 106 ? -2.844 6.473 -2.998 1.00 96.94 106 TRP A CA 1
ATOM 824 C C . TRP A 1 106 ? -2.473 5.712 -1.721 1.00 96.94 106 TRP A C 1
ATOM 826 O O . TRP A 1 106 ? -2.990 6.045 -0.655 1.00 96.94 106 TRP A O 1
ATOM 836 N N . LEU A 1 107 ? -1.532 4.763 -1.802 1.00 96.44 107 LEU A N 1
ATOM 837 C CA . LEU A 1 107 ? -1.034 4.014 -0.639 1.00 96.44 107 LEU A CA 1
ATOM 838 C C . LEU A 1 107 ? -0.450 4.937 0.438 1.00 96.44 107 LEU A C 1
ATOM 840 O O . LEU A 1 107 ? -0.665 4.718 1.625 1.00 96.44 107 LEU A O 1
ATOM 844 N N . MET A 1 108 ? 0.236 6.006 0.035 1.00 96.88 108 MET A N 1
ATOM 845 C CA . MET A 1 108 ? 0.807 6.982 0.960 1.00 96.88 108 MET A CA 1
ATOM 846 C C . MET A 1 108 ? -0.263 7.877 1.611 1.00 96.88 108 MET A C 1
ATOM 848 O O . MET A 1 108 ? -0.228 8.105 2.820 1.00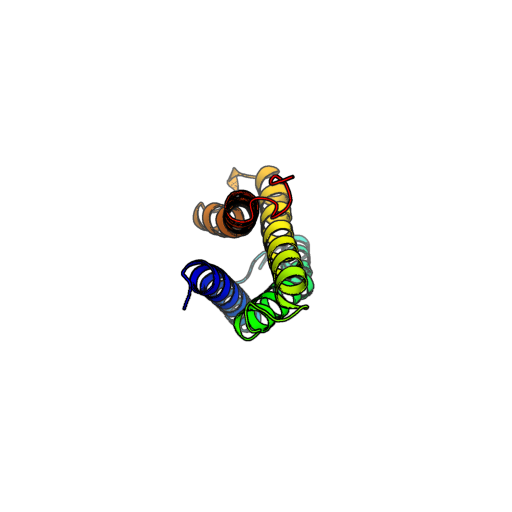 96.88 108 MET A O 1
ATOM 852 N N . LEU A 1 109 ? -1.208 8.418 0.840 1.00 96.81 109 LEU A N 1
ATOM 853 C CA . LEU A 1 109 ? -2.113 9.481 1.299 1.00 96.81 109 LEU A CA 1
ATOM 854 C C . LEU A 1 109 ? -3.410 8.960 1.923 1.00 96.81 109 LEU A C 1
ATOM 856 O O . LEU A 1 109 ? -3.919 9.571 2.867 1.00 96.81 109 LEU A O 1
ATOM 860 N N . LEU A 1 110 ? -3.946 7.834 1.441 1.00 95.12 110 LEU A N 1
ATOM 861 C CA . LEU A 1 110 ? -5.175 7.249 1.980 1.00 95.12 110 LEU A CA 1
ATOM 862 C C . LEU A 1 110 ? -5.073 6.986 3.494 1.00 95.12 110 LEU A C 1
ATOM 864 O O . LEU A 1 110 ? -5.990 7.388 4.221 1.00 95.12 110 LEU A O 1
ATOM 868 N N . PRO A 1 111 ? -3.983 6.392 4.018 1.00 94.69 111 PRO A N 1
ATOM 869 C CA . PRO A 1 111 ? -3.871 6.145 5.446 1.00 94.69 111 PRO A CA 1
ATOM 870 C C . PRO A 1 111 ? -3.892 7.414 6.293 1.00 94.69 111 PRO A C 1
ATOM 872 O O . PRO A 1 111 ? -4.530 7.434 7.346 1.00 94.69 111 PRO A O 1
ATOM 875 N N . ILE A 1 112 ? -3.271 8.494 5.808 1.00 93.69 112 ILE A N 1
ATOM 876 C CA . ILE A 1 112 ? -3.283 9.804 6.470 1.00 93.69 112 ILE A CA 1
ATOM 877 C C . ILE A 1 112 ? -4.712 10.349 6.519 1.00 93.69 112 ILE A C 1
ATOM 879 O O . ILE A 1 112 ? -5.172 10.778 7.579 1.00 93.69 112 ILE A O 1
ATOM 883 N N . GLY A 1 113 ? -5.453 10.290 5.410 1.00 91.88 113 GLY A N 1
ATOM 884 C CA . GLY A 1 113 ? -6.852 10.727 5.368 1.00 91.88 113 GLY A CA 1
ATOM 885 C C . GLY A 1 113 ? -7.748 9.921 6.314 1.00 91.88 113 GLY A C 1
ATOM 886 O O . GLY A 1 113 ? -8.560 10.478 7.055 1.00 91.88 113 GLY A O 1
ATOM 887 N N . LEU A 1 114 ? -7.566 8.599 6.360 1.00 90.06 114 LEU A N 1
ATOM 888 C CA . LEU A 1 114 ? -8.330 7.727 7.252 1.00 90.06 114 LEU A CA 1
ATOM 889 C C . LEU A 1 114 ? -7.972 7.925 8.728 1.00 90.06 114 LEU A C 1
ATOM 891 O O . LEU A 1 114 ? -8.871 7.835 9.570 1.00 90.06 114 LEU A O 1
ATOM 895 N N . ALA A 1 115 ? -6.702 8.174 9.050 1.00 88.06 115 ALA A N 1
ATOM 896 C CA . ALA A 1 115 ? -6.242 8.435 10.410 1.00 88.06 115 ALA A CA 1
ATOM 897 C C . ALA A 1 115 ? -6.707 9.812 10.905 1.00 88.06 115 ALA A C 1
ATOM 899 O O . ALA A 1 115 ? -7.295 9.908 11.980 1.00 88.06 115 ALA A O 1
ATOM 900 N N . THR A 1 116 ? -6.529 10.868 10.108 1.00 86.19 116 THR A N 1
ATOM 901 C CA . THR A 1 116 ? -6.947 12.238 10.463 1.00 86.19 116 THR A CA 1
ATOM 902 C C . THR A 1 116 ? -8.450 12.336 10.690 1.00 86.19 116 THR A C 1
ATOM 904 O O . THR A 1 116 ? -8.871 12.862 11.716 1.00 86.19 116 THR A O 1
ATOM 907 N N . HIS A 1 117 ? -9.273 11.740 9.821 1.00 79.62 117 HIS A N 1
ATOM 908 C CA . HIS A 1 117 ? -10.721 11.669 10.036 1.00 79.62 117 HIS A CA 1
ATOM 909 C C . HIS A 1 117 ? -11.074 10.990 11.370 1.00 79.62 117 HIS A C 1
ATOM 911 O O . HIS A 1 117 ? -12.037 11.363 12.034 1.00 79.62 117 HIS A O 1
ATOM 917 N N . GLN A 1 118 ? -10.317 9.976 11.790 1.00 76.25 118 GLN A N 1
ATOM 918 C CA . GLN A 1 118 ? -10.541 9.333 13.081 1.00 76.25 118 GLN A CA 1
ATOM 919 C C . GLN A 1 118 ? -10.155 10.225 14.252 1.00 76.25 118 GLN A C 1
ATOM 921 O O . GLN A 1 118 ? -10.939 10.308 15.189 1.00 76.25 118 GLN A O 1
ATOM 926 N N . PHE A 1 119 ? -9.008 10.900 14.202 1.00 71.88 119 PHE A N 1
ATOM 927 C CA . PHE A 1 119 ? -8.613 11.838 15.254 1.00 71.88 119 PHE A CA 1
ATOM 928 C C . PHE A 1 119 ? -9.585 13.019 15.369 1.00 71.88 119 PHE A C 1
ATOM 930 O O . PHE A 1 119 ? -9.948 13.396 16.475 1.00 71.88 119 PHE A O 1
ATOM 937 N N . LEU A 1 120 ? -10.073 13.552 14.245 1.00 71.75 120 LEU A N 1
ATOM 938 C CA . LEU A 1 120 ? -11.038 14.656 14.236 1.00 71.75 120 LEU A CA 1
ATOM 939 C C . LEU A 1 120 ? -12.428 14.238 14.747 1.00 71.75 120 LEU A C 1
ATOM 941 O O . LEU A 1 120 ? -13.106 15.031 15.396 1.00 71.75 120 LEU A O 1
ATOM 945 N N . CYS A 1 121 ? -12.866 13.001 14.483 1.00 65.06 121 CYS A N 1
ATOM 946 C CA . CYS A 1 121 ? -14.146 12.489 14.988 1.00 65.06 121 CYS A CA 1
ATOM 947 C C . CYS A 1 121 ? -14.063 11.926 16.417 1.00 65.06 121 CYS A C 1
ATOM 949 O O . CYS A 1 121 ? -15.074 11.903 17.119 1.00 65.06 121 CYS A O 1
ATOM 951 N N . LEU A 1 122 ? -12.887 11.481 16.867 1.00 60.59 122 LEU A N 1
ATOM 952 C CA . LEU A 1 122 ? -12.616 11.126 18.259 1.00 60.59 122 LEU A CA 1
ATOM 953 C C . LEU A 1 122 ? -12.240 12.395 19.033 1.00 60.59 122 LEU A C 1
ATOM 955 O O . LEU A 1 122 ? -11.100 12.583 19.446 1.00 60.59 122 LEU A O 1
ATOM 959 N N . ARG A 1 123 ? -13.221 13.276 19.247 1.00 46.69 123 ARG A N 1
ATOM 960 C CA . ARG A 1 123 ? -13.094 14.345 20.244 1.00 46.69 123 ARG A CA 1
ATOM 961 C C . ARG A 1 123 ? -12.832 13.680 21.607 1.00 46.69 123 ARG A C 1
ATOM 963 O O . ARG A 1 123 ? -13.532 12.710 21.921 1.00 46.69 123 ARG A O 1
ATOM 970 N N . PRO A 1 124 ? -11.846 14.126 22.407 1.00 47.66 124 PRO A N 1
ATOM 971 C CA . PRO A 1 124 ? -11.582 13.510 23.698 1.00 47.66 124 PRO A CA 1
ATOM 972 C C . PRO A 1 124 ? -12.853 13.591 24.545 1.00 47.66 124 PRO A C 1
ATOM 974 O O . PRO A 1 124 ? -13.401 14.670 24.761 1.00 47.66 124 PRO A O 1
ATOM 977 N N . ALA A 1 125 ? -13.322 12.444 25.032 1.00 48.88 125 ALA A N 1
ATOM 978 C CA . ALA A 1 125 ? -14.451 12.329 25.955 1.00 48.88 125 ALA A CA 1
ATOM 979 C C . ALA A 1 125 ? -14.109 12.869 27.366 1.00 48.88 125 ALA A C 1
ATOM 981 O O . ALA A 1 125 ? -14.518 12.292 28.368 1.00 48.88 125 ALA A O 1
ATOM 982 N N . GLY A 1 126 ? -13.312 13.940 27.444 1.00 50.22 126 GLY A N 1
ATOM 983 C CA . GLY A 1 126 ? -12.699 14.454 28.666 1.00 50.22 126 GLY A CA 1
ATOM 984 C C . GLY A 1 126 ? -12.732 15.975 28.839 1.00 50.22 126 GLY A C 1
ATOM 985 O O . GLY A 1 126 ? -12.248 16.442 29.858 1.00 50.22 126 GLY A O 1
ATOM 986 N N . GLU A 1 127 ? -13.322 16.754 27.925 1.00 46.16 127 GLU A N 1
ATOM 987 C CA . GLU A 1 127 ? -13.558 18.202 28.130 1.00 46.16 127 GLU A CA 1
ATOM 988 C C . GLU A 1 127 ? -15.001 18.499 28.571 1.00 46.16 127 GLU A C 1
ATOM 990 O O . GLU A 1 127 ? -15.669 19.395 28.061 1.00 46.16 127 GLU A O 1
ATOM 995 N N . GLN A 1 128 ? -15.506 17.719 29.527 1.00 43.72 128 GLN A N 1
ATOM 996 C CA . GLN A 1 128 ? -16.616 18.144 30.380 1.00 43.72 128 GLN A CA 1
ATOM 997 C C . GLN A 1 128 ? -16.279 17.818 31.829 1.00 43.72 128 GLN A C 1
ATOM 999 O O . GLN A 1 128 ? -16.768 16.837 32.391 1.00 43.72 128 GLN A O 1
ATOM 1004 N N . LYS A 1 129 ? -15.418 18.637 32.430 1.00 38.09 129 LYS A N 1
ATOM 1005 C CA . LYS A 1 129 ? -15.479 18.896 33.863 1.00 38.09 129 LYS A CA 1
ATOM 1006 C C . LYS A 1 129 ? -14.890 20.253 34.198 1.00 38.09 129 LYS A C 1
ATOM 1008 O O . LYS A 1 129 ? -13.808 20.554 33.654 1.00 38.09 129 LYS A O 1
#

InterPro domains:
  IPR020348 Uncharacterised protein family YvaD [PF17314] (5-116)

Secondary structure (DSSP, 8-state):
--HHHHHHHHHHHHHHHHHHHHHTTSS-TTTT-HHHHHHHHTTHHHHHHHHHHHHHHHHS-TTSTTHHHHHHHHHHHHHHHHHHHHHHHTTSGGGS-HHHHHHHHHHHHHHHHHHHHHHHH---TT---

Radius of gyration: 16.76 Å; chains: 1; bounding box: 38×34×51 Å

Organism: NCBI:txid43768